Protein AF-A0A8J8ER82-F1 (afdb_monomer_lite)

Foldseek 3Di:
DQQFQEQEAEDPVRCQQLQFDADPQSRHFDADPVRAGDGDDHVDDPLLSVLVSVVSVQRRPVSDPDQVSCVVVVKHKDACPDDPCVVVQCVVCCCVPCVVPVDDFDPVQKGWIKIDSDPFKIWIKMWGDDPRYIYIYTDDIGRDDPPDPPDDD

Radius of gyration: 15.5 Å; chains: 1; bounding box: 42×40×37 Å

Sequence (153 aa):
MESFRIDLRIHRKVAKTFGIEIDKDTKKPLRDSNGQIRTTKPKVHPNAQKKFVEFLDAIELNGKIDPDELYRLGFEVIPLEEDPYFEWASRIVRDFYFKIRHVNINEDDFVLARAKLNQKYRVTYSVVRDRSVMIIYVLIVDGGKREGYYNKK

pLDDT: mean 71.75, std 15.49, range [33.84, 95.75]

Structure (mmCIF, N/CA/C/O backbone):
data_AF-A0A8J8ER82-F1
#
_entry.id   AF-A0A8J8ER82-F1
#
loop_
_atom_site.group_PDB
_atom_site.id
_atom_site.type_symbol
_atom_site.label_atom_id
_atom_site.label_alt_id
_atom_site.label_comp_id
_atom_site.label_asym_id
_atom_site.label_entity_id
_atom_site.label_seq_id
_atom_site.pdbx_PDB_ins_code
_atom_site.Cartn_x
_atom_site.Cartn_y
_atom_site.Cartn_z
_atom_site.occupancy
_atom_site.B_iso_or_equiv
_atom_site.auth_seq_id
_atom_site.auth_comp_id
_atom_site.auth_asym_id
_atom_site.auth_atom_id
_atom_site.pdbx_PDB_model_num
ATOM 1 N N . MET A 1 1 ? -5.783 -11.605 -23.025 1.00 48.75 1 MET A N 1
ATOM 2 C CA . MET A 1 1 ? -5.144 -10.938 -21.869 1.00 48.75 1 MET A CA 1
ATOM 3 C C . MET A 1 1 ? -4.710 -12.018 -20.897 1.00 48.75 1 MET A C 1
ATOM 5 O O . MET A 1 1 ? -5.566 -12.792 -20.493 1.00 48.75 1 MET A O 1
ATOM 9 N N . GLU A 1 2 ? -3.424 -12.115 -20.556 1.00 52.25 2 GLU A N 1
ATOM 10 C CA . GLU A 1 2 ? -2.991 -12.989 -19.455 1.00 52.25 2 GLU A CA 1
ATOM 11 C C . GLU A 1 2 ? -3.581 -12.470 -18.136 1.00 52.25 2 GLU A C 1
ATOM 13 O O . GLU A 1 2 ? -3.445 -11.285 -17.816 1.00 52.25 2 GLU A O 1
ATOM 18 N N . SER A 1 3 ? -4.281 -13.337 -17.404 1.00 56.31 3 SER A N 1
ATOM 19 C CA . SER A 1 3 ? -4.810 -13.034 -16.077 1.00 56.31 3 SER A CA 1
ATOM 20 C C . SER A 1 3 ? -3.685 -13.170 -15.054 1.00 56.31 3 SER A C 1
ATOM 22 O O . SER A 1 3 ? -3.217 -14.280 -14.791 1.00 56.31 3 SER A O 1
ATOM 24 N N . PHE A 1 4 ? -3.247 -12.057 -14.473 1.00 60.09 4 PHE A N 1
ATOM 25 C CA . PHE A 1 4 ? -2.298 -12.080 -13.365 1.00 60.09 4 PHE A CA 1
ATOM 26 C C . PHE A 1 4 ? -3.052 -12.212 -12.048 1.00 60.09 4 PHE A C 1
ATOM 28 O O . PHE A 1 4 ? -4.100 -11.599 -11.846 1.00 60.09 4 PHE A O 1
ATOM 35 N N . ARG A 1 5 ? -2.497 -12.993 -11.121 1.00 69.75 5 ARG A N 1
ATOM 36 C CA . ARG A 1 5 ? -2.950 -12.972 -9.729 1.00 69.75 5 ARG A CA 1
ATOM 37 C C . ARG A 1 5 ? -2.243 -11.823 -9.012 1.00 69.75 5 ARG A C 1
ATOM 39 O O . ARG A 1 5 ? -1.014 -11.779 -9.028 1.00 69.75 5 ARG A O 1
ATOM 46 N N . ILE A 1 6 ? -2.991 -10.932 -8.363 1.00 69.06 6 ILE A N 1
ATOM 47 C CA . ILE A 1 6 ? -2.409 -9.897 -7.500 1.00 69.06 6 ILE A CA 1
ATOM 48 C C . ILE A 1 6 ? -2.171 -10.450 -6.090 1.00 69.06 6 ILE A C 1
ATOM 50 O O . ILE A 1 6 ? -3.036 -11.109 -5.510 1.00 69.06 6 ILE A O 1
ATOM 54 N N . ASP A 1 7 ? -0.989 -10.181 -5.535 1.00 78.94 7 ASP A N 1
ATOM 55 C CA . ASP A 1 7 ? -0.666 -10.422 -4.127 1.00 78.94 7 ASP A CA 1
ATOM 56 C C . ASP A 1 7 ? -0.341 -9.095 -3.419 1.00 78.94 7 ASP A C 1
ATOM 58 O O . ASP A 1 7 ? 0.788 -8.602 -3.470 1.00 78.94 7 ASP A O 1
ATOM 62 N N . LEU A 1 8 ? -1.346 -8.500 -2.768 1.00 83.69 8 LEU A N 1
ATOM 63 C CA . LEU A 1 8 ? -1.221 -7.225 -2.058 1.00 83.69 8 LEU A CA 1
ATOM 64 C C . LEU A 1 8 ? -0.667 -7.424 -0.641 1.00 83.69 8 LEU A C 1
ATOM 66 O O . LEU A 1 8 ? -1.218 -8.176 0.167 1.00 83.69 8 LEU A O 1
ATOM 70 N N . ARG A 1 9 ? 0.410 -6.704 -0.316 1.00 85.81 9 ARG A N 1
ATOM 71 C CA . ARG A 1 9 ? 1.100 -6.779 0.977 1.00 85.81 9 ARG A CA 1
ATOM 72 C C . ARG A 1 9 ? 1.332 -5.390 1.553 1.00 85.81 9 ARG A C 1
ATOM 74 O O . ARG A 1 9 ? 1.770 -4.472 0.863 1.00 85.81 9 ARG A O 1
ATOM 81 N N . ILE A 1 10 ? 1.083 -5.232 2.851 1.00 85.94 10 ILE A N 1
ATOM 82 C CA . ILE A 1 10 ? 1.139 -3.928 3.520 1.00 85.94 10 ILE A CA 1
ATOM 83 C C . ILE A 1 10 ? 2.170 -3.966 4.642 1.00 85.94 10 ILE A C 1
ATOM 85 O O . ILE A 1 10 ? 2.115 -4.794 5.556 1.00 85.94 10 ILE A O 1
ATOM 89 N N . HIS A 1 11 ? 3.112 -3.024 4.621 1.00 86.06 11 HIS A N 1
ATOM 90 C CA . HIS A 1 11 ? 4.089 -2.910 5.690 1.00 86.06 11 HIS A CA 1
ATOM 91 C C . HIS A 1 11 ? 3.406 -2.598 7.036 1.00 86.06 11 HIS A C 1
ATOM 93 O O . HIS A 1 11 ? 2.561 -1.706 7.146 1.00 86.06 11 HIS A O 1
ATOM 99 N N . ARG A 1 12 ? 3.816 -3.287 8.111 1.00 85.00 12 ARG A N 1
ATOM 100 C CA . ARG A 1 12 ? 3.145 -3.231 9.429 1.00 85.00 12 ARG A CA 1
ATOM 101 C C . ARG A 1 12 ? 2.998 -1.810 9.984 1.00 85.00 12 ARG A C 1
ATOM 103 O O . ARG A 1 12 ? 1.997 -1.505 10.630 1.00 85.00 12 ARG A O 1
ATOM 110 N N . LYS A 1 13 ? 3.989 -0.937 9.763 1.00 84.75 13 LYS A N 1
ATOM 111 C CA . LYS A 1 13 ? 3.912 0.467 10.210 1.00 84.75 13 LYS A CA 1
ATOM 112 C C . LYS A 1 13 ? 2.821 1.238 9.460 1.00 84.75 13 LYS A C 1
ATOM 114 O O . LYS A 1 13 ? 2.110 2.006 10.097 1.00 84.75 13 LYS A O 1
ATOM 119 N N . VAL A 1 14 ? 2.664 1.002 8.156 1.00 85.62 14 VAL A N 1
ATOM 120 C CA . VAL A 1 14 ? 1.615 1.626 7.335 1.00 85.62 14 VAL A CA 1
ATOM 121 C C . VAL A 1 14 ? 0.243 1.136 7.786 1.00 85.62 14 VAL A C 1
ATOM 123 O O . VAL A 1 14 ? -0.603 1.957 8.135 1.00 85.62 14 VAL A O 1
ATOM 126 N N . ALA A 1 15 ? 0.073 -0.184 7.906 1.00 90.44 15 ALA A N 1
ATOM 127 C CA . ALA A 1 15 ? -1.160 -0.796 8.397 1.00 90.44 15 ALA A CA 1
ATOM 128 C C . ALA A 1 15 ? -1.582 -0.212 9.758 1.00 90.44 15 ALA A C 1
ATOM 130 O O . ALA A 1 15 ? -2.704 0.256 9.917 1.00 90.44 15 ALA A O 1
ATOM 131 N N . LYS A 1 16 ? -0.650 -0.102 10.717 1.00 89.81 16 LYS A N 1
ATOM 132 C CA . LYS A 1 16 ? -0.918 0.510 12.031 1.00 89.81 16 LYS A CA 1
ATOM 133 C C . LYS A 1 16 ? -1.295 1.995 11.945 1.00 89.81 16 LYS A C 1
ATOM 135 O O . LYS A 1 16 ? -2.103 2.459 12.743 1.00 89.81 16 LYS A O 1
ATOM 140 N N . THR A 1 17 ? -0.692 2.758 11.036 1.00 88.31 17 THR A N 1
ATOM 141 C CA . THR A 1 17 ? -0.990 4.191 10.862 1.00 88.31 17 THR A CA 1
ATOM 142 C C . THR A 1 17 ? -2.407 4.407 10.337 1.00 88.31 17 THR A C 1
ATOM 144 O O . THR A 1 17 ? -3.126 5.263 10.854 1.00 88.31 17 THR A O 1
ATOM 147 N N . PHE A 1 18 ? -2.824 3.595 9.368 1.00 90.19 18 PHE A N 1
ATOM 148 C CA . PHE A 1 18 ? -4.144 3.676 8.741 1.00 90.19 18 PHE A CA 1
ATOM 149 C C . PHE A 1 18 ? -5.196 2.796 9.414 1.00 90.19 18 PHE A C 1
ATOM 151 O O . PHE A 1 18 ? -6.329 2.761 8.957 1.00 90.19 18 PHE A O 1
ATOM 158 N N . GLY A 1 19 ? -4.848 2.101 10.498 1.00 93.31 19 GLY A N 1
ATOM 159 C CA . GLY A 1 19 ? -5.768 1.200 11.183 1.00 93.31 19 GLY A CA 1
ATOM 160 C C . GLY A 1 19 ? -6.253 0.060 10.285 1.00 93.31 19 GLY A C 1
ATOM 161 O O . GLY A 1 19 ? -7.425 -0.270 10.342 1.00 93.31 19 GLY A O 1
ATOM 162 N N . ILE A 1 20 ? -5.394 -0.514 9.441 1.00 95.31 20 ILE A N 1
ATOM 163 C CA . ILE A 1 20 ? -5.716 -1.692 8.621 1.00 95.31 20 ILE A CA 1
ATOM 164 C C . ILE A 1 20 ? -5.270 -2.950 9.360 1.00 95.31 20 ILE A C 1
ATOM 166 O O . ILE A 1 20 ? -4.122 -3.036 9.809 1.00 95.31 20 ILE A O 1
ATOM 170 N N . GLU A 1 21 ? -6.166 -3.925 9.493 1.00 95.62 21 GLU A N 1
ATOM 171 C CA . GLU A 1 21 ? -5.803 -5.236 10.022 1.00 95.62 21 GLU A CA 1
ATOM 172 C C . GLU A 1 21 ? -5.101 -6.061 8.941 1.00 95.62 21 GLU A C 1
ATOM 174 O O . GLU A 1 21 ? -5.581 -6.161 7.813 1.00 95.62 21 GLU A O 1
ATOM 179 N N . ILE A 1 22 ? -3.956 -6.653 9.283 1.00 94.06 22 ILE A N 1
ATOM 180 C CA . ILE A 1 22 ? -3.180 -7.486 8.362 1.00 94.06 22 ILE A CA 1
ATOM 181 C C . ILE A 1 22 ? -2.814 -8.815 9.011 1.00 94.06 22 ILE A C 1
ATOM 183 O O . ILE A 1 22 ? -2.549 -8.878 10.216 1.00 94.06 22 ILE A O 1
ATOM 187 N N . ASP A 1 23 ? -2.734 -9.854 8.191 1.00 93.00 23 ASP A N 1
ATOM 188 C CA . ASP A 1 23 ? -2.160 -11.130 8.582 1.00 93.00 23 ASP A CA 1
ATOM 189 C C . ASP A 1 23 ? -0.674 -10.954 8.944 1.00 93.00 23 ASP A C 1
ATOM 191 O O . ASP A 1 23 ? 0.090 -10.267 8.252 1.00 93.00 23 ASP A O 1
ATOM 195 N N . LYS A 1 24 ? -0.253 -11.530 10.074 1.00 85.38 24 LYS A N 1
ATOM 196 C CA . LYS A 1 24 ? 1.084 -11.266 10.625 1.00 85.38 24 LYS A CA 1
ATOM 197 C C . LYS A 1 24 ? 2.195 -11.876 9.785 1.00 85.38 24 LYS A C 1
ATOM 199 O O . LYS A 1 24 ? 3.283 -11.297 9.784 1.00 85.38 24 LYS A O 1
ATOM 204 N N . ASP A 1 25 ? 1.929 -12.951 9.060 1.00 83.44 25 ASP A N 1
ATOM 205 C CA . ASP A 1 25 ? 2.958 -13.706 8.353 1.00 83.44 25 ASP A CA 1
ATOM 206 C C . ASP A 1 25 ? 3.009 -13.281 6.888 1.00 83.44 25 ASP A C 1
ATOM 208 O O . ASP A 1 25 ? 4.052 -12.880 6.372 1.00 83.44 25 ASP A O 1
ATOM 212 N N . THR A 1 26 ? 1.847 -13.241 6.245 1.00 83.12 26 THR A N 1
ATOM 213 C CA . THR A 1 26 ? 1.703 -12.912 4.825 1.00 83.12 26 THR A CA 1
ATOM 214 C C . THR A 1 26 ? 1.639 -11.411 4.549 1.00 83.12 26 THR A C 1
ATOM 216 O O . THR A 1 26 ? 1.868 -10.994 3.414 1.00 83.12 26 THR A O 1
ATOM 219 N N . LYS A 1 27 ? 1.361 -10.587 5.573 1.00 86.31 27 LYS A N 1
ATOM 220 C CA . LYS A 1 27 ? 1.173 -9.124 5.475 1.00 86.31 27 LYS A CA 1
ATOM 221 C C . LYS A 1 27 ? -0.007 -8.690 4.601 1.00 86.31 27 LYS A C 1
ATOM 223 O O . LYS A 1 27 ? -0.077 -7.518 4.226 1.00 86.31 27 LYS A O 1
ATOM 228 N N . LYS A 1 28 ? -0.923 -9.603 4.283 1.00 89.19 28 LYS A N 1
ATOM 229 C CA . LYS A 1 28 ? -2.124 -9.298 3.501 1.00 89.19 28 LYS A CA 1
ATOM 230 C C . LYS A 1 28 ? -3.171 -8.595 4.361 1.00 89.19 28 LYS A C 1
ATOM 232 O O . LYS A 1 28 ? -3.266 -8.925 5.546 1.00 89.19 28 LYS A O 1
ATOM 237 N N . PRO A 1 29 ? -3.961 -7.661 3.805 1.00 92.56 29 PRO A N 1
ATOM 238 C CA . PRO A 1 29 ? -5.123 -7.126 4.504 1.00 92.56 29 PRO A CA 1
ATOM 239 C C . PRO A 1 29 ? -6.108 -8.251 4.840 1.00 92.56 29 PRO A C 1
ATOM 241 O O . PRO A 1 29 ? -6.386 -9.118 4.013 1.00 92.56 29 PRO A O 1
ATOM 244 N N . LEU A 1 30 ? -6.624 -8.244 6.067 1.00 94.38 30 LEU A N 1
ATOM 245 C CA . LEU A 1 30 ? -7.702 -9.145 6.466 1.00 94.38 30 LEU A CA 1
ATOM 246 C C . LEU A 1 30 ? -9.035 -8.576 5.983 1.00 94.38 30 LEU A C 1
ATOM 248 O O . LEU A 1 30 ? -9.247 -7.365 6.045 1.00 94.38 30 LEU A O 1
ATOM 252 N N . ARG A 1 31 ? -9.942 -9.450 5.542 1.00 93.75 31 ARG A N 1
ATOM 253 C CA . ARG A 1 31 ? -11.297 -9.079 5.119 1.00 93.75 31 ARG A CA 1
ATOM 254 C C . ARG A 1 31 ? -12.346 -9.626 6.090 1.00 93.75 31 ARG A C 1
ATOM 256 O O . ARG A 1 31 ? -12.086 -10.596 6.805 1.00 93.75 31 ARG A O 1
ATOM 263 N N . ASP A 1 32 ? -13.484 -8.949 6.182 1.00 94.12 32 ASP A N 1
ATOM 264 C CA . ASP A 1 32 ? -14.647 -9.407 6.941 1.00 94.12 32 ASP A CA 1
ATOM 265 C C . ASP A 1 32 ? -15.511 -10.377 6.111 1.00 94.12 32 ASP A C 1
ATOM 267 O O . ASP A 1 32 ? -15.163 -10.742 4.986 1.00 94.12 32 ASP A O 1
ATOM 271 N N . SER A 1 33 ? -16.643 -10.815 6.666 1.00 94.06 33 SER A N 1
ATOM 272 C CA . SER A 1 33 ? -17.568 -11.739 5.995 1.00 94.06 33 SER A CA 1
ATOM 273 C C . SER A 1 33 ? -18.207 -11.171 4.726 1.00 94.06 33 SER A C 1
ATOM 275 O O . SER A 1 33 ? -18.703 -11.938 3.908 1.00 94.06 33 SER A O 1
ATOM 277 N N . ASN A 1 34 ? -18.193 -9.848 4.552 1.00 92.62 34 ASN A N 1
ATOM 278 C CA . ASN A 1 34 ? -18.722 -9.161 3.376 1.00 92.62 34 ASN A CA 1
ATOM 279 C C . ASN A 1 34 ? -17.624 -8.885 2.340 1.00 92.62 34 ASN A C 1
ATOM 281 O O . ASN A 1 34 ? -17.861 -8.191 1.353 1.00 92.62 34 ASN A O 1
ATOM 285 N N . GLY A 1 35 ? -16.410 -9.389 2.578 1.00 88.69 35 GLY A N 1
ATOM 286 C CA . GLY A 1 35 ? -15.261 -9.150 1.723 1.00 88.69 35 GLY A CA 1
ATOM 287 C C . GLY A 1 35 ? -14.688 -7.740 1.846 1.00 88.69 35 GLY A C 1
ATOM 288 O O . GLY A 1 35 ? -13.862 -7.380 1.015 1.00 88.69 35 GLY A O 1
ATOM 289 N N . GLN A 1 36 ? -15.059 -6.937 2.849 1.00 92.06 36 GLN A N 1
ATOM 290 C CA . GLN A 1 36 ? -14.486 -5.600 3.052 1.00 92.06 36 GLN A CA 1
ATOM 291 C C . GLN A 1 36 ? -13.203 -5.672 3.879 1.00 92.06 36 GLN A C 1
ATOM 293 O O . GLN A 1 36 ? -13.071 -6.522 4.758 1.00 92.06 36 GLN A O 1
ATOM 298 N N . ILE A 1 37 ? -12.248 -4.772 3.624 1.00 93.94 37 ILE A N 1
ATOM 299 C CA . ILE A 1 37 ? -11.012 -4.695 4.416 1.00 93.94 37 ILE A CA 1
ATOM 300 C C . ILE A 1 37 ? -11.357 -4.361 5.871 1.00 93.94 37 ILE A C 1
ATOM 302 O O . ILE A 1 37 ? -11.988 -3.346 6.167 1.00 93.94 37 ILE A O 1
ATOM 306 N N . ARG A 1 38 ? -10.885 -5.196 6.798 1.00 95.75 38 ARG A N 1
ATOM 307 C CA . ARG A 1 38 ? -11.057 -4.986 8.234 1.00 95.75 38 ARG A CA 1
ATOM 308 C C . ARG A 1 38 ? -10.229 -3.803 8.706 1.00 95.75 38 ARG A C 1
ATOM 310 O O . ARG A 1 38 ? -9.020 -3.716 8.458 1.00 95.75 38 ARG A O 1
ATOM 317 N N . THR A 1 39 ? -10.883 -2.911 9.442 1.00 95.38 39 THR A N 1
ATOM 318 C CA . THR A 1 39 ? -10.267 -1.693 9.958 1.00 95.38 39 THR A CA 1
ATOM 319 C C . THR A 1 39 ? -10.413 -1.565 11.470 1.00 95.38 39 THR A C 1
ATOM 321 O O . THR A 1 39 ? -11.308 -2.116 12.102 1.00 95.38 39 THR A O 1
ATOM 324 N N . THR A 1 40 ? -9.496 -0.807 12.056 1.00 94.44 40 THR A N 1
ATOM 325 C CA . THR A 1 40 ? -9.459 -0.403 13.462 1.00 94.44 40 THR A CA 1
ATOM 326 C C . THR A 1 40 ? -9.312 1.116 13.535 1.00 94.44 40 THR A C 1
ATOM 328 O O . THR A 1 40 ? -9.189 1.792 12.511 1.00 94.44 40 THR A O 1
ATOM 331 N N . LYS A 1 41 ? -9.299 1.684 14.747 1.00 92.75 41 LYS A N 1
ATOM 332 C CA . LYS A 1 41 ? -9.122 3.130 14.936 1.00 92.75 41 LYS A CA 1
ATOM 333 C C . LYS A 1 41 ? -7.786 3.607 14.325 1.00 92.75 41 LYS A C 1
ATOM 335 O O . LYS A 1 41 ? -6.727 3.181 14.799 1.00 92.75 41 LYS A O 1
ATOM 340 N N . PRO A 1 42 ? -7.800 4.503 13.318 1.00 91.25 42 PRO A N 1
ATOM 341 C CA . PRO A 1 42 ? -6.584 4.968 12.663 1.00 91.25 42 PRO A CA 1
ATOM 342 C C . PRO A 1 42 ? -5.835 6.000 13.517 1.00 91.25 42 PRO A C 1
ATOM 344 O O . PRO A 1 42 ? -6.404 6.661 14.386 1.00 91.25 42 PRO A O 1
ATOM 347 N N . LYS A 1 43 ? -4.544 6.188 13.221 1.00 89.06 43 LYS A N 1
ATOM 348 C CA . LYS A 1 43 ? -3.753 7.332 13.716 1.00 89.06 43 LYS A CA 1
ATOM 349 C C . LYS A 1 43 ? -3.882 8.573 12.832 1.00 89.06 43 LYS A C 1
ATOM 351 O O . LYS A 1 43 ? -3.373 9.636 13.176 1.00 89.06 43 LYS A O 1
ATOM 356 N N . VAL A 1 44 ? -4.496 8.414 11.666 1.00 83.56 44 VAL A N 1
ATOM 357 C CA . VAL A 1 44 ? -4.785 9.477 10.703 1.00 83.56 44 VAL A CA 1
ATOM 358 C C . VAL A 1 44 ? -6.255 9.873 10.778 1.00 83.56 44 VAL A C 1
ATOM 360 O O . VAL A 1 44 ? -7.057 9.224 11.444 1.00 83.56 44 VAL A O 1
ATOM 363 N N . HIS A 1 45 ? -6.618 10.941 10.073 1.00 86.62 45 HIS A N 1
ATOM 364 C CA . HIS A 1 45 ? -8.013 11.343 9.939 1.00 86.62 45 HIS A CA 1
ATOM 365 C C . HIS A 1 45 ? -8.852 10.226 9.270 1.00 86.62 45 HIS A C 1
ATOM 367 O O . HIS A 1 45 ? -8.360 9.630 8.306 1.00 86.62 45 HIS A O 1
ATOM 373 N N . PRO A 1 46 ? -10.112 9.975 9.683 1.00 87.25 46 PRO A N 1
ATOM 374 C CA . PRO A 1 46 ? -10.961 8.928 9.097 1.00 87.25 46 PRO A CA 1
ATOM 375 C C . PRO A 1 46 ? -11.086 8.999 7.568 1.00 87.25 46 PRO A C 1
ATOM 377 O O . PRO A 1 46 ? -10.972 7.987 6.888 1.00 87.25 46 PRO A O 1
ATOM 380 N N . ASN A 1 47 ? -11.199 10.202 6.995 1.00 86.44 47 ASN A N 1
ATOM 381 C CA . ASN A 1 47 ? -11.226 10.366 5.532 1.00 86.44 47 ASN A CA 1
ATOM 382 C C . ASN A 1 47 ? -9.942 9.876 4.839 1.00 86.44 47 ASN A C 1
ATOM 384 O O . ASN A 1 47 ? -10.004 9.394 3.712 1.00 86.44 47 ASN A O 1
ATOM 388 N N . ALA A 1 48 ? -8.780 9.985 5.493 1.00 84.12 48 ALA A N 1
ATOM 389 C CA . ALA A 1 48 ? -7.528 9.455 4.956 1.00 84.12 48 ALA A CA 1
ATOM 390 C C . ALA A 1 48 ? -7.488 7.922 5.040 1.00 84.12 48 ALA A C 1
ATOM 392 O O . ALA A 1 48 ? -7.007 7.284 4.111 1.00 84.12 48 ALA A O 1
ATOM 393 N N . GLN A 1 49 ? -8.037 7.334 6.110 1.00 90.38 49 GLN A N 1
ATOM 394 C CA . GLN A 1 49 ? -8.238 5.886 6.211 1.00 90.38 49 GLN A CA 1
ATOM 395 C C . GLN A 1 49 ? -9.167 5.374 5.110 1.00 90.38 49 GLN A C 1
ATOM 397 O O . GLN A 1 49 ? -8.793 4.450 4.397 1.00 90.38 49 GLN A O 1
ATOM 402 N N . LYS A 1 50 ? -10.324 6.014 4.916 1.00 90.12 50 LYS A N 1
ATOM 403 C CA . LYS A 1 50 ? -11.274 5.657 3.857 1.00 90.12 50 LYS A CA 1
ATOM 404 C C . LYS A 1 50 ? -10.619 5.690 2.472 1.00 90.12 50 LYS A C 1
ATOM 406 O O . LYS A 1 50 ? -10.667 4.700 1.756 1.00 90.12 50 LYS A O 1
ATOM 411 N N . LYS A 1 51 ? -9.931 6.787 2.134 1.00 86.62 51 LYS A N 1
ATOM 412 C CA . LYS A 1 51 ? -9.203 6.925 0.859 1.00 86.62 51 LYS A CA 1
ATOM 413 C C . LYS A 1 51 ? -8.102 5.881 0.677 1.00 86.62 51 LYS A C 1
ATOM 415 O O . LYS A 1 51 ? -7.841 5.455 -0.440 1.00 86.62 51 LYS A O 1
ATOM 420 N N . PHE A 1 52 ? -7.453 5.470 1.764 1.00 88.44 52 PHE A N 1
ATOM 421 C CA . PHE A 1 52 ? -6.459 4.406 1.709 1.00 88.44 52 PHE A CA 1
ATOM 422 C C . PHE A 1 52 ? -7.090 3.034 1.463 1.00 88.44 52 PHE A C 1
ATOM 424 O O . PHE A 1 52 ? -6.545 2.267 0.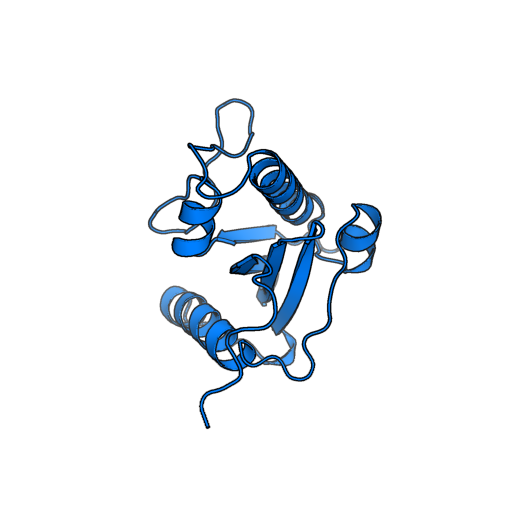685 1.00 88.44 52 PHE A O 1
ATOM 431 N N . VAL A 1 53 ? -8.241 2.732 2.068 1.00 91.12 53 VAL A N 1
ATOM 432 C CA . VAL A 1 53 ? -8.991 1.500 1.769 1.00 91.12 53 VAL A CA 1
ATOM 433 C C . VAL A 1 53 ? -9.423 1.479 0.300 1.00 91.12 53 VAL A C 1
ATOM 435 O O . VAL A 1 53 ? -9.140 0.504 -0.386 1.00 91.12 53 VAL A O 1
ATOM 438 N N . GLU A 1 54 ? -9.979 2.586 -0.207 1.00 87.88 54 GLU A N 1
ATOM 439 C CA . GLU A 1 54 ? -10.335 2.744 -1.629 1.00 87.88 54 GLU A CA 1
ATOM 440 C C . GLU A 1 54 ? -9.131 2.487 -2.554 1.00 87.88 54 GLU A C 1
ATOM 442 O O . GLU A 1 54 ? -9.263 1.818 -3.575 1.00 87.88 54 GLU A O 1
ATOM 447 N N . PHE A 1 55 ? -7.944 2.971 -2.178 1.00 86.44 55 PHE A N 1
ATOM 448 C CA . PHE A 1 55 ? -6.700 2.717 -2.908 1.00 86.44 55 PHE A CA 1
ATOM 449 C C . PHE A 1 55 ? -6.306 1.231 -2.921 1.00 86.44 55 PHE A C 1
ATOM 451 O O . PHE A 1 55 ? -5.901 0.715 -3.960 1.00 86.44 55 PHE A O 1
ATOM 458 N N . LEU A 1 56 ? -6.413 0.534 -1.785 1.00 87.62 56 LEU A N 1
ATOM 459 C CA . LEU A 1 56 ? -6.072 -0.891 -1.695 1.00 87.62 56 LEU A CA 1
ATOM 460 C C . LEU A 1 56 ? -7.034 -1.757 -2.518 1.00 87.62 56 LEU A C 1
ATOM 462 O O . LEU A 1 56 ? -6.579 -2.657 -3.220 1.00 87.62 56 LEU A O 1
ATOM 466 N N . ASP A 1 57 ? -8.336 -1.467 -2.461 1.00 85.38 57 ASP A N 1
ATOM 467 C CA . ASP A 1 57 ? -9.335 -2.184 -3.258 1.00 85.38 57 ASP A CA 1
ATOM 468 C C . ASP A 1 57 ? -9.148 -1.919 -4.760 1.00 85.38 57 ASP A C 1
ATOM 470 O O . ASP A 1 57 ? -9.214 -2.856 -5.552 1.00 85.38 57 ASP A O 1
ATOM 474 N N . ALA A 1 58 ? -8.834 -0.679 -5.159 1.00 79.38 58 ALA A N 1
ATOM 475 C CA . ALA A 1 58 ? -8.519 -0.341 -6.549 1.00 79.38 58 ALA A CA 1
ATOM 476 C C . ALA A 1 58 ? -7.334 -1.151 -7.092 1.00 79.38 58 ALA A C 1
ATOM 478 O O . ALA A 1 58 ? -7.396 -1.695 -8.193 1.00 79.38 58 ALA A O 1
ATOM 479 N N . ILE A 1 59 ? -6.273 -1.270 -6.290 1.00 78.62 59 ILE A N 1
ATOM 480 C CA . ILE A 1 59 ? -5.113 -2.087 -6.635 1.00 78.62 59 ILE A CA 1
ATOM 481 C C . ILE A 1 59 ? -5.510 -3.551 -6.843 1.00 78.62 59 ILE A C 1
ATOM 483 O O . ILE A 1 59 ? -5.062 -4.173 -7.801 1.00 78.62 59 ILE A O 1
ATOM 487 N N . GLU A 1 60 ? -6.307 -4.120 -5.940 1.00 75.62 60 GLU A N 1
ATOM 488 C CA . GLU A 1 60 ? -6.651 -5.542 -5.983 1.00 75.62 60 GLU A CA 1
ATOM 489 C C . GLU A 1 60 ? -7.617 -5.880 -7.131 1.00 75.62 60 GLU A C 1
ATOM 491 O O . GLU A 1 60 ? -7.465 -6.927 -7.760 1.00 75.62 60 GLU A O 1
ATOM 496 N N . LEU A 1 61 ? -8.567 -4.988 -7.444 1.00 70.62 61 LEU A N 1
ATOM 497 C CA . LEU A 1 61 ? -9.590 -5.194 -8.476 1.00 70.62 61 LEU A CA 1
ATOM 498 C C . LEU A 1 61 ? -9.041 -5.161 -9.904 1.00 70.62 61 LEU A C 1
ATOM 500 O O . LEU A 1 61 ? -9.488 -5.939 -10.746 1.00 70.62 61 LEU A O 1
ATOM 504 N N . ASN A 1 62 ? -8.083 -4.281 -10.191 1.00 65.50 62 ASN A N 1
ATOM 505 C CA . ASN A 1 62 ? -7.685 -4.034 -11.574 1.00 65.50 62 ASN A CA 1
ATOM 506 C C . ASN A 1 62 ? -6.770 -5.112 -12.161 1.00 65.50 62 ASN A C 1
ATOM 508 O O . ASN A 1 62 ? -6.575 -5.173 -13.374 1.00 65.50 62 ASN A O 1
ATOM 512 N N . GLY A 1 63 ? -6.199 -6.001 -11.343 1.00 55.62 63 GLY A N 1
ATOM 513 C CA . GLY A 1 63 ? -5.404 -7.130 -11.840 1.00 55.62 63 GLY A CA 1
ATOM 514 C C . GLY A 1 63 ? -4.079 -6.738 -12.515 1.00 55.62 63 GLY A C 1
ATOM 515 O O . GLY A 1 63 ? -3.244 -7.616 -12.704 1.00 55.62 63 GLY A O 1
ATOM 516 N N . LYS A 1 64 ? -3.879 -5.447 -12.825 1.00 60.16 64 LYS A N 1
ATOM 517 C CA . LYS A 1 64 ? -2.699 -4.717 -13.301 1.00 60.16 64 LYS A CA 1
ATOM 518 C C . LYS A 1 64 ? -2.738 -3.329 -12.662 1.00 60.16 64 LYS A C 1
ATOM 520 O O . LYS A 1 64 ? -3.794 -2.715 -12.617 1.00 60.16 64 LYS A O 1
ATOM 525 N N . ILE A 1 65 ? -1.606 -2.838 -12.157 1.00 65.12 65 ILE A N 1
ATOM 526 C CA . ILE A 1 65 ? -1.495 -1.411 -11.839 1.00 65.12 65 ILE A CA 1
ATOM 527 C C . ILE A 1 65 ? -1.072 -0.722 -13.128 1.00 65.12 65 ILE A C 1
ATOM 529 O O . ILE A 1 65 ? 0.117 -0.649 -13.430 1.00 65.12 65 ILE A O 1
ATOM 533 N N . ASP A 1 66 ? -2.052 -0.260 -13.892 1.00 61.50 66 ASP A N 1
ATOM 534 C CA . ASP A 1 66 ? -1.813 0.780 -14.881 1.00 61.50 66 ASP A CA 1
ATOM 535 C C . ASP A 1 66 ? -1.888 2.138 -14.156 1.00 61.50 66 ASP A C 1
ATOM 537 O O . ASP A 1 66 ? -2.912 2.432 -13.521 1.00 61.50 66 ASP A O 1
ATOM 541 N N . PRO A 1 67 ? -0.826 2.966 -14.184 1.00 62.53 67 PRO A N 1
ATOM 542 C CA . PRO A 1 67 ? -0.876 4.319 -13.644 1.00 62.53 67 PRO A CA 1
ATOM 543 C C . PRO A 1 67 ? -2.102 5.115 -14.110 1.00 62.53 67 PRO A C 1
ATOM 545 O O . PRO A 1 67 ? -2.685 5.843 -13.304 1.00 62.53 67 PRO A O 1
ATOM 548 N N . ASP A 1 68 ? -2.551 4.923 -15.353 1.00 66.12 68 ASP A N 1
ATOM 549 C CA . ASP A 1 68 ? -3.706 5.626 -15.919 1.00 66.12 68 ASP A CA 1
ATOM 550 C C . ASP A 1 68 ? -5.023 5.255 -15.220 1.00 66.12 68 ASP A C 1
ATOM 552 O O . ASP A 1 68 ? -5.909 6.099 -15.046 1.00 66.12 68 ASP A O 1
ATOM 556 N N . GLU A 1 69 ? -5.170 4.010 -14.764 1.00 68.81 69 GLU A N 1
ATOM 557 C CA . GLU A 1 69 ? -6.347 3.578 -14.005 1.00 68.81 69 GLU A CA 1
ATOM 558 C C . GLU A 1 69 ? -6.373 4.189 -12.604 1.00 68.81 69 GLU A C 1
ATOM 560 O O . GLU A 1 69 ? -7.427 4.626 -12.134 1.00 68.81 69 GLU A O 1
ATOM 565 N N . LEU A 1 70 ? -5.210 4.287 -11.955 1.00 69.81 70 LEU A N 1
ATOM 566 C CA . LEU A 1 70 ? -5.084 4.992 -10.682 1.00 69.81 70 LEU A CA 1
ATOM 567 C C . LEU A 1 70 ? -5.426 6.481 -10.843 1.00 69.81 70 LEU A C 1
ATOM 569 O O . LEU A 1 70 ? -6.182 7.015 -10.026 1.00 69.81 70 LEU A O 1
ATOM 573 N N . TYR A 1 71 ? -4.977 7.121 -11.927 1.00 69.88 71 TYR A N 1
ATOM 574 C CA . TYR A 1 71 ? -5.354 8.498 -12.262 1.00 69.88 71 TYR A CA 1
ATOM 575 C C . TYR A 1 71 ? -6.866 8.675 -12.423 1.00 69.88 71 TYR A C 1
ATOM 577 O O . TYR A 1 71 ? -7.433 9.604 -11.842 1.00 69.88 71 TYR A O 1
ATOM 585 N N . ARG A 1 72 ? -7.548 7.771 -13.141 1.00 75.25 72 ARG A N 1
ATOM 586 C CA . ARG A 1 72 ? -9.017 7.813 -13.306 1.00 75.25 72 ARG A CA 1
ATOM 587 C C . ARG A 1 72 ? -9.772 7.703 -11.982 1.00 75.25 72 ARG A C 1
ATOM 589 O O . ARG A 1 72 ? -10.837 8.296 -11.838 1.00 75.25 72 ARG A O 1
ATOM 596 N N . LEU A 1 73 ? -9.213 6.988 -11.008 1.00 71.12 73 LEU A N 1
ATOM 597 C CA . LEU A 1 73 ? -9.767 6.858 -9.656 1.00 71.12 73 LEU A CA 1
ATOM 598 C C . LEU A 1 73 ? -9.394 8.035 -8.732 1.00 71.12 73 LEU A C 1
ATOM 600 O O . LEU A 1 73 ? -9.767 8.052 -7.556 1.00 71.12 73 LEU A O 1
ATOM 604 N N . GLY A 1 74 ? -8.700 9.044 -9.267 1.00 69.25 74 GLY A N 1
ATOM 605 C CA . GLY A 1 74 ? -8.319 10.264 -8.561 1.00 69.25 74 GLY A CA 1
ATOM 606 C C . GLY A 1 74 ? -6.993 10.168 -7.807 1.00 69.25 74 GLY A C 1
ATOM 607 O O . GLY A 1 74 ? -6.711 11.042 -6.983 1.00 69.25 74 GLY A O 1
ATOM 608 N N . PHE A 1 75 ? -6.183 9.134 -8.061 1.00 71.81 75 PHE A N 1
ATOM 609 C CA . PHE A 1 75 ? -4.842 8.996 -7.498 1.00 71.81 75 PHE A CA 1
ATOM 610 C C . PHE A 1 75 ? -3.791 9.513 -8.476 1.00 71.81 75 PHE A C 1
ATOM 612 O O . PHE A 1 75 ? -3.640 9.015 -9.582 1.00 71.81 75 PHE A O 1
ATOM 619 N N . GLU A 1 76 ? -3.009 10.490 -8.040 1.00 70.06 76 GLU A N 1
ATOM 620 C CA . GLU A 1 76 ? -1.868 10.983 -8.809 1.00 70.06 76 GLU A CA 1
ATOM 621 C C . GLU A 1 76 ? -0.679 10.031 -8.624 1.00 70.06 76 GLU A C 1
ATOM 623 O O . GLU A 1 76 ? -0.202 9.886 -7.491 1.00 70.06 76 GLU A O 1
ATOM 628 N N . VAL A 1 77 ? -0.229 9.376 -9.704 1.00 67.25 77 VAL A N 1
ATOM 629 C CA . VAL A 1 77 ? 0.952 8.496 -9.707 1.00 67.25 77 VAL A CA 1
ATOM 630 C C . VAL A 1 77 ? 2.201 9.311 -10.024 1.00 67.25 77 VAL A C 1
ATOM 632 O O . VAL A 1 77 ? 2.298 9.952 -11.058 1.00 67.25 77 VAL A O 1
ATOM 635 N N . ILE A 1 78 ? 3.173 9.294 -9.124 1.00 64.44 78 ILE A N 1
ATOM 636 C CA . ILE A 1 78 ? 4.399 10.079 -9.232 1.00 64.44 78 ILE A CA 1
ATOM 637 C C . ILE A 1 78 ? 5.544 9.110 -9.568 1.00 64.44 78 ILE A C 1
ATOM 639 O O . ILE A 1 78 ? 5.825 8.232 -8.738 1.00 64.44 78 ILE A O 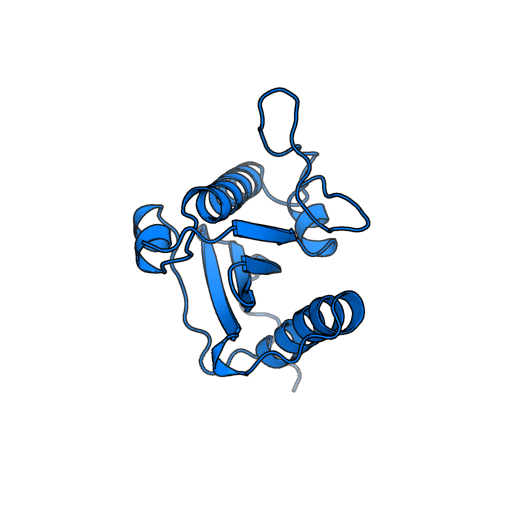1
ATOM 643 N N . PRO A 1 79 ? 6.190 9.246 -10.745 1.00 58.25 79 PRO A N 1
ATOM 644 C CA . PRO A 1 79 ? 7.429 8.544 -11.070 1.00 58.25 79 PRO A CA 1
ATOM 645 C C . PRO A 1 79 ? 8.525 8.928 -10.075 1.00 58.25 79 PRO A C 1
ATOM 647 O O . PRO A 1 79 ? 8.635 10.086 -9.670 1.00 58.25 79 PRO A O 1
ATOM 650 N N . LEU A 1 80 ? 9.320 7.955 -9.639 1.00 59.94 80 LEU A N 1
ATOM 651 C CA . LEU A 1 80 ? 10.356 8.157 -8.627 1.00 59.94 80 LEU A CA 1
ATOM 652 C C . LEU A 1 80 ? 11.729 8.076 -9.289 1.00 59.94 80 LEU A C 1
ATOM 654 O O . LEU A 1 80 ? 12.420 7.076 -9.145 1.00 59.94 80 LEU A O 1
ATOM 658 N N . GLU A 1 81 ? 12.104 9.113 -10.037 1.00 53.94 81 GLU A N 1
ATOM 659 C CA . GLU A 1 81 ? 13.365 9.113 -10.795 1.00 53.94 81 GLU A CA 1
ATOM 660 C C . GLU A 1 81 ? 14.608 9.343 -9.908 1.00 53.94 81 GLU A C 1
ATOM 662 O O . GLU A 1 81 ? 15.690 8.910 -10.278 1.00 53.94 81 GLU A O 1
ATOM 667 N N . GLU A 1 82 ? 14.471 9.897 -8.693 1.00 52.44 82 GLU A N 1
ATOM 668 C CA . GLU A 1 82 ? 15.595 10.099 -7.746 1.00 52.44 82 GLU A CA 1
ATOM 669 C C . GLU A 1 82 ? 15.161 10.026 -6.267 1.00 52.44 82 GLU A C 1
ATOM 671 O O . GLU A 1 82 ? 15.590 10.802 -5.408 1.00 52.44 82 GLU A O 1
ATOM 676 N N . ASP A 1 83 ? 14.225 9.137 -5.934 1.00 58.25 83 ASP A N 1
ATOM 677 C CA . ASP A 1 83 ? 13.640 9.162 -4.596 1.00 58.25 83 ASP A CA 1
ATOM 678 C C . ASP A 1 83 ? 14.580 8.581 -3.516 1.00 58.25 83 ASP A C 1
ATOM 680 O O . ASP A 1 83 ? 15.016 7.434 -3.636 1.00 58.25 83 ASP A O 1
ATOM 684 N N . PRO A 1 84 ? 14.840 9.296 -2.401 1.00 58.53 84 PRO A N 1
ATOM 685 C CA . PRO A 1 84 ? 15.737 8.826 -1.339 1.00 58.53 84 PRO A CA 1
ATOM 686 C C . PRO A 1 84 ? 15.224 7.568 -0.625 1.00 58.53 84 PRO A C 1
ATOM 688 O O . PRO A 1 84 ? 15.970 6.911 0.104 1.00 58.53 84 PRO A O 1
ATOM 691 N N . TYR A 1 85 ? 13.952 7.210 -0.812 1.00 57.78 85 TYR A N 1
ATOM 692 C CA . TYR A 1 85 ? 13.393 5.969 -0.303 1.00 57.78 85 TYR A CA 1
ATOM 693 C C . TYR A 1 85 ? 13.564 4.793 -1.264 1.00 57.78 85 TYR A C 1
ATOM 695 O O . TYR A 1 85 ? 13.211 3.687 -0.860 1.00 57.78 85 TYR A O 1
ATOM 703 N N . PHE A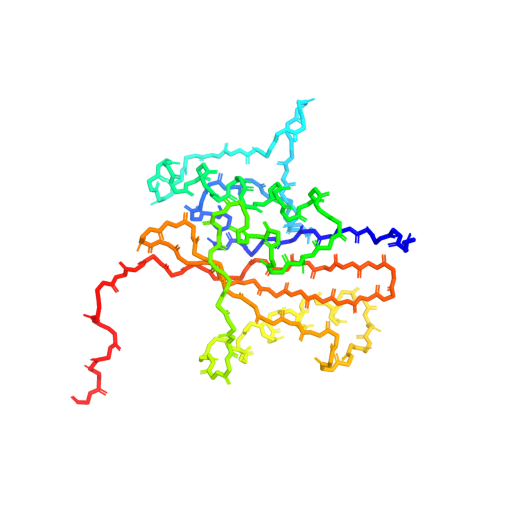 1 86 ? 14.110 4.982 -2.473 1.00 62.81 86 PHE A N 1
ATOM 704 C CA . PHE A 1 86 ? 14.317 3.911 -3.451 1.00 62.81 86 PHE A CA 1
ATOM 705 C C . PHE A 1 86 ? 15.153 2.774 -2.867 1.00 62.81 86 PHE A C 1
ATOM 707 O O . PHE A 1 86 ? 14.652 1.661 -2.734 1.00 62.81 86 PHE A O 1
ATOM 714 N N . GLU A 1 87 ? 16.372 3.048 -2.394 1.00 62.53 87 GLU A N 1
ATOM 715 C CA . GLU A 1 87 ? 17.233 2.007 -1.815 1.00 62.53 87 GLU A CA 1
ATOM 716 C C . GLU A 1 87 ? 16.581 1.304 -0.619 1.00 62.53 87 GLU A C 1
ATOM 718 O O . GLU A 1 87 ? 16.678 0.087 -0.460 1.00 62.53 87 GLU A O 1
ATOM 723 N N . TRP A 1 88 ? 15.892 2.060 0.238 1.00 67.06 88 TRP A N 1
ATOM 724 C CA . TRP A 1 88 ? 15.219 1.507 1.409 1.00 67.06 88 TRP A CA 1
ATOM 725 C C . TRP A 1 88 ? 14.027 0.619 1.023 1.00 67.06 88 TRP A C 1
ATOM 727 O O . TRP A 1 88 ? 13.878 -0.483 1.556 1.00 67.06 88 TRP A O 1
ATOM 737 N N . ALA A 1 89 ? 13.202 1.074 0.079 1.00 63.78 89 ALA A N 1
ATOM 738 C CA . ALA A 1 89 ? 12.048 0.357 -0.446 1.00 63.78 89 ALA A CA 1
ATOM 739 C C . ALA A 1 89 ? 12.487 -0.923 -1.163 1.00 63.78 89 ALA A C 1
ATOM 741 O O . ALA A 1 89 ? 12.006 -2.007 -0.826 1.00 63.78 89 ALA A O 1
ATOM 742 N N . SER A 1 90 ? 13.471 -0.810 -2.055 1.00 64.38 90 SER A N 1
ATOM 743 C CA . SER A 1 90 ? 14.088 -1.928 -2.763 1.00 64.38 90 SER A CA 1
ATOM 744 C C . SER A 1 90 ? 14.685 -2.940 -1.788 1.00 64.38 90 SER A C 1
ATOM 746 O O . SER A 1 90 ? 14.471 -4.137 -1.954 1.00 64.38 90 SER A O 1
ATOM 748 N N . ARG A 1 91 ? 15.342 -2.506 -0.701 1.00 67.50 91 ARG A N 1
ATOM 749 C CA . ARG A 1 91 ? 15.844 -3.425 0.339 1.00 67.50 91 ARG A CA 1
ATOM 750 C C . ARG A 1 91 ? 14.727 -4.164 1.067 1.00 67.50 91 ARG A C 1
ATOM 752 O O . ARG A 1 91 ? 14.874 -5.361 1.284 1.00 67.50 91 ARG A O 1
ATOM 759 N N . ILE A 1 92 ? 13.627 -3.504 1.436 1.00 66.50 92 ILE A N 1
ATOM 760 C CA . ILE A 1 92 ? 12.497 -4.172 2.110 1.00 66.50 92 ILE A CA 1
ATOM 761 C C . ILE A 1 92 ? 11.857 -5.208 1.201 1.00 66.50 92 ILE A C 1
ATOM 763 O O . ILE A 1 92 ? 11.597 -6.328 1.637 1.00 66.50 92 ILE A O 1
ATOM 767 N N . VAL A 1 93 ? 11.601 -4.832 -0.048 1.00 64.81 93 VAL A N 1
ATOM 768 C CA . VAL A 1 93 ? 10.978 -5.710 -1.035 1.00 64.81 93 VAL A CA 1
ATOM 769 C C . VAL A 1 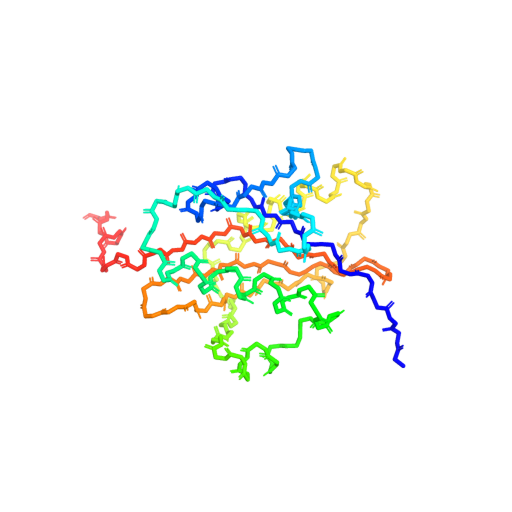93 ? 11.906 -6.875 -1.338 1.00 64.81 93 VAL A C 1
ATOM 771 O O . VAL A 1 93 ? 11.460 -8.016 -1.300 1.00 64.81 93 VAL A O 1
ATOM 774 N N . ARG A 1 94 ? 13.207 -6.617 -1.520 1.00 63.56 94 ARG A N 1
ATOM 775 C CA . ARG A 1 94 ? 14.216 -7.658 -1.719 1.00 63.56 94 ARG A CA 1
ATOM 776 C C . ARG A 1 94 ? 14.265 -8.620 -0.533 1.00 63.56 94 ARG A C 1
ATOM 778 O O . ARG A 1 94 ? 14.183 -9.830 -0.710 1.00 63.56 94 ARG A O 1
ATOM 785 N N . ASP A 1 95 ? 14.328 -8.100 0.686 1.00 65.50 95 ASP A N 1
ATOM 786 C CA . ASP A 1 95 ? 14.373 -8.928 1.889 1.00 65.50 95 ASP A CA 1
ATOM 787 C C . ASP A 1 95 ? 13.098 -9.754 2.077 1.00 65.50 95 ASP A C 1
ATOM 789 O O . ASP A 1 95 ? 13.188 -10.920 2.449 1.00 65.50 95 ASP A O 1
ATOM 793 N N . PHE A 1 96 ? 11.919 -9.195 1.806 1.00 61.69 96 PHE A N 1
ATOM 794 C CA . PHE A 1 96 ? 10.669 -9.950 1.887 1.00 61.69 96 PHE A CA 1
ATOM 795 C C . PHE A 1 96 ? 10.519 -10.957 0.749 1.00 61.69 96 PHE A C 1
ATOM 797 O O . PHE A 1 96 ? 10.018 -12.053 0.974 1.00 61.69 96 PHE A O 1
ATOM 804 N N . TYR A 1 97 ? 10.922 -10.608 -0.468 1.00 60.56 97 TYR A N 1
ATOM 805 C CA . TYR A 1 97 ? 10.680 -11.443 -1.636 1.00 60.56 97 TYR A CA 1
ATOM 806 C C . TYR A 1 97 ? 11.710 -12.557 -1.785 1.00 60.56 97 TYR A C 1
ATOM 808 O O . TYR A 1 97 ? 11.356 -13.735 -1.869 1.00 60.56 97 TYR A O 1
ATOM 816 N N . PHE A 1 98 ? 12.993 -12.200 -1.748 1.00 57.22 98 PHE A N 1
ATOM 817 C CA . PHE A 1 98 ? 14.086 -13.129 -2.018 1.00 57.22 98 PHE A CA 1
ATOM 818 C C . PHE A 1 98 ? 14.276 -14.114 -0.863 1.00 57.22 98 PHE A C 1
ATOM 820 O O . PHE A 1 98 ? 14.482 -15.298 -1.119 1.00 57.22 98 PHE A O 1
ATOM 827 N N . LYS A 1 99 ? 14.136 -13.674 0.400 1.00 55.91 99 LYS A N 1
ATOM 828 C CA . LYS A 1 99 ? 14.260 -14.584 1.558 1.00 55.91 99 LYS A CA 1
ATOM 829 C C . LYS A 1 99 ? 13.096 -15.568 1.668 1.00 55.91 99 LYS A C 1
ATOM 831 O O . LYS A 1 99 ? 13.286 -16.648 2.207 1.00 55.91 99 LYS A O 1
ATOM 836 N N . ILE A 1 100 ? 11.903 -15.204 1.190 1.00 51.59 100 ILE A N 1
ATOM 837 C CA . ILE A 1 100 ? 10.717 -16.070 1.294 1.00 51.59 100 ILE A CA 1
ATOM 838 C C . ILE A 1 100 ? 10.617 -17.032 0.106 1.00 51.59 100 ILE A C 1
ATOM 840 O O . ILE A 1 100 ? 10.109 -18.137 0.278 1.00 51.59 100 ILE A O 1
ATOM 844 N N . ARG A 1 101 ? 11.055 -16.633 -1.097 1.00 53.50 101 ARG A N 1
ATOM 845 C CA . ARG A 1 101 ? 10.797 -17.418 -2.317 1.00 53.50 101 ARG A CA 1
ATOM 846 C C . ARG A 1 101 ? 12.022 -17.892 -3.097 1.00 53.50 101 ARG A C 1
ATOM 848 O O . ARG A 1 101 ? 11.827 -18.645 -4.042 1.00 53.50 101 ARG A O 1
ATOM 855 N N . HIS A 1 102 ? 13.248 -17.508 -2.726 1.00 50.88 102 HIS A N 1
ATOM 856 C CA . HIS A 1 102 ? 14.468 -17.876 -3.468 1.00 50.88 102 HIS A CA 1
ATOM 857 C C . HIS A 1 102 ? 14.381 -17.570 -4.982 1.00 50.88 102 HIS A C 1
ATOM 859 O O . HIS A 1 102 ? 14.847 -18.347 -5.810 1.00 50.88 102 HIS A O 1
ATOM 865 N N . VAL A 1 103 ? 13.755 -16.450 -5.356 1.00 47.34 103 VAL A N 1
ATOM 866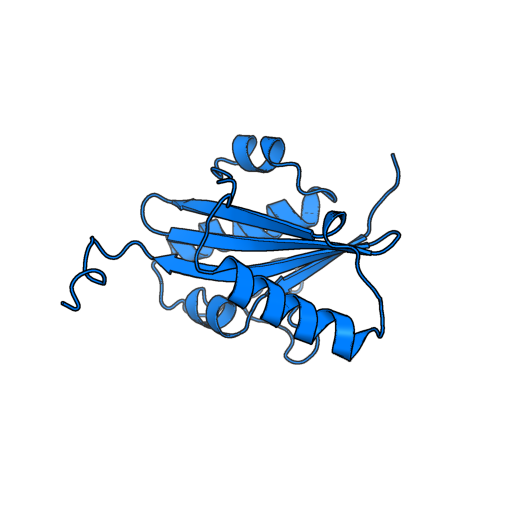 C CA . VAL A 1 103 ? 13.581 -16.038 -6.761 1.00 47.34 103 VAL A CA 1
ATOM 867 C C . VAL A 1 103 ? 14.584 -14.944 -7.091 1.00 47.34 103 VAL A C 1
ATOM 869 O O . VAL A 1 103 ? 14.759 -14.035 -6.287 1.00 47.34 103 VAL A O 1
ATOM 872 N N . ASN A 1 104 ? 15.217 -15.021 -8.263 1.00 49.69 104 ASN A N 1
ATOM 873 C CA . ASN A 1 104 ? 16.038 -13.943 -8.805 1.00 49.69 104 ASN A CA 1
ATOM 874 C C . ASN A 1 104 ? 15.138 -13.026 -9.648 1.00 49.69 104 ASN A C 1
ATOM 876 O O . ASN A 1 104 ? 14.638 -13.465 -10.681 1.00 49.69 104 ASN A O 1
ATOM 880 N N . ILE A 1 105 ? 14.861 -11.812 -9.169 1.00 54.16 105 ILE A N 1
ATOM 881 C CA . ILE A 1 105 ? 14.041 -10.821 -9.884 1.00 54.16 105 ILE A CA 1
ATOM 882 C C . ILE A 1 105 ? 14.989 -9.871 -10.618 1.00 54.16 105 ILE A C 1
ATOM 884 O O . ILE A 1 105 ? 15.911 -9.351 -9.987 1.00 54.16 105 ILE A O 1
ATOM 888 N N . ASN A 1 106 ? 14.768 -9.642 -11.915 1.00 56.72 106 ASN A N 1
ATOM 889 C CA . ASN A 1 106 ? 15.507 -8.630 -12.672 1.00 56.72 106 ASN A CA 1
ATOM 890 C C . ASN A 1 106 ? 15.067 -7.219 -12.249 1.00 56.72 106 ASN A C 1
ATOM 892 O O . ASN A 1 106 ? 13.918 -7.014 -11.868 1.00 56.72 106 ASN A O 1
ATOM 896 N N . GLU A 1 107 ? 15.959 -6.230 -12.335 1.00 55.88 107 GLU A N 1
ATOM 897 C CA . GLU A 1 107 ? 15.631 -4.836 -11.982 1.00 55.88 107 GLU A CA 1
ATOM 898 C C . GLU A 1 107 ? 14.467 -4.277 -12.823 1.00 55.88 107 GLU A C 1
ATOM 900 O O . GLU A 1 107 ? 13.650 -3.523 -12.301 1.00 55.88 107 GLU A O 1
ATOM 905 N N . ASP A 1 108 ? 14.313 -4.744 -14.066 1.00 58.53 108 ASP A N 1
ATOM 906 C CA . ASP A 1 108 ? 13.222 -4.358 -14.976 1.00 58.53 108 ASP A CA 1
ATOM 907 C C . ASP A 1 108 ? 11.832 -4.875 -14.550 1.00 58.53 108 ASP A C 1
ATOM 909 O O . ASP A 1 108 ? 10.806 -4.352 -14.985 1.00 58.53 108 ASP A O 1
ATOM 913 N N . ASP A 1 109 ? 11.766 -5.890 -13.681 1.00 63.28 109 ASP A N 1
ATOM 914 C CA . ASP A 1 109 ? 10.508 -6.426 -13.137 1.00 63.28 109 ASP A CA 1
ATOM 915 C C . ASP A 1 109 ? 10.034 -5.658 -11.888 1.00 63.28 109 ASP A C 1
ATOM 917 O O . ASP A 1 109 ? 9.032 -6.026 -11.257 1.00 63.28 109 ASP A O 1
ATOM 921 N N . PHE A 1 110 ? 10.761 -4.602 -11.510 1.00 63.75 110 PHE A N 1
ATOM 922 C CA . PHE A 1 110 ? 10.524 -3.795 -10.326 1.00 63.75 110 PHE A CA 1
ATOM 923 C C . PHE A 1 110 ? 10.151 -2.357 -10.695 1.00 63.75 110 PHE A C 1
ATOM 925 O O . PHE A 1 110 ? 10.920 -1.624 -11.308 1.00 63.75 110 PHE A O 1
ATOM 932 N N . VAL A 1 111 ? 8.984 -1.914 -10.230 1.00 70.56 111 VAL A N 1
ATOM 933 C CA . VAL A 1 111 ? 8.543 -0.521 -10.361 1.00 70.56 111 VAL A CA 1
ATOM 934 C C . VAL A 1 111 ? 8.291 0.047 -8.977 1.00 70.56 111 VAL A C 1
ATOM 936 O O . VAL A 1 111 ? 7.507 -0.506 -8.207 1.00 70.56 111 VAL A O 1
ATOM 939 N N . LEU A 1 112 ? 8.913 1.179 -8.657 1.00 69.00 112 LEU A N 1
ATOM 940 C CA . LEU A 1 112 ? 8.567 1.962 -7.476 1.00 69.00 112 LEU A CA 1
ATOM 941 C C . LEU A 1 112 ? 7.712 3.152 -7.906 1.00 69.00 112 LEU A C 1
ATOM 943 O O . LEU A 1 112 ? 8.109 3.935 -8.763 1.00 69.00 112 LEU A O 1
ATOM 947 N N . ALA A 1 113 ? 6.551 3.306 -7.282 1.00 70.38 113 ALA A N 1
ATOM 948 C CA . ALA A 1 113 ? 5.620 4.379 -7.585 1.00 70.38 113 ALA A CA 1
ATOM 949 C C . ALA A 1 113 ? 5.085 5.014 -6.302 1.00 70.38 113 ALA A C 1
ATOM 951 O O . ALA A 1 113 ? 5.094 4.432 -5.211 1.00 70.38 113 ALA A O 1
ATOM 952 N N . ARG A 1 114 ? 4.600 6.247 -6.423 1.00 73.56 114 ARG A N 1
ATOM 953 C CA . ARG A 1 114 ? 3.972 6.960 -5.313 1.00 73.56 114 ARG A CA 1
ATOM 954 C C . ARG A 1 114 ? 2.592 7.448 -5.716 1.00 73.56 114 ARG A C 1
ATOM 956 O O . ARG A 1 114 ? 2.457 8.093 -6.738 1.00 73.56 114 ARG A O 1
ATOM 963 N N . ALA A 1 115 ? 1.585 7.174 -4.895 1.00 74.00 115 ALA A N 1
ATOM 964 C CA . ALA A 1 115 ? 0.222 7.652 -5.080 1.00 74.00 115 ALA A CA 1
ATOM 965 C C . ALA A 1 115 ? -0.128 8.729 -4.050 1.00 74.00 115 ALA A C 1
ATOM 967 O O . ALA A 1 115 ? 0.135 8.581 -2.852 1.00 74.00 115 ALA A O 1
ATOM 968 N N . LYS A 1 116 ? -0.767 9.812 -4.486 1.00 77.88 116 LYS A N 1
ATOM 969 C CA . LYS A 1 116 ? -1.345 10.813 -3.583 1.00 77.88 116 LYS A CA 1
ATOM 970 C C . LYS A 1 116 ? -2.760 10.401 -3.176 1.00 77.88 116 LYS A C 1
ATOM 972 O O . LYS A 1 116 ? -3.646 10.333 -4.016 1.00 77.88 116 LYS A O 1
ATOM 977 N N . LEU A 1 117 ? -2.986 10.161 -1.883 1.00 71.56 117 LEU A N 1
ATOM 978 C CA . LEU A 1 117 ? -4.308 9.783 -1.357 1.00 71.56 117 LEU A CA 1
ATOM 979 C C . LEU A 1 117 ? -5.230 10.992 -1.146 1.00 71.56 117 LEU A C 1
ATOM 981 O O . LEU A 1 117 ? -6.450 10.874 -1.213 1.00 71.56 117 LEU A O 1
ATOM 985 N N . ASN A 1 118 ? -4.647 12.140 -0.789 1.00 70.88 118 ASN A N 1
ATOM 986 C CA . ASN A 1 118 ? -5.302 13.447 -0.685 1.00 70.88 118 ASN A CA 1
ATOM 987 C C . ASN A 1 118 ? -4.235 14.559 -0.622 1.00 70.88 118 ASN A C 1
ATOM 989 O O . ASN A 1 118 ? -3.045 14.294 -0.776 1.00 70.88 118 ASN A O 1
ATOM 993 N N . GLN A 1 119 ? -4.629 15.810 -0.357 1.00 68.06 119 GLN A N 1
ATOM 994 C CA . GLN A 1 119 ? -3.690 16.941 -0.253 1.00 68.06 119 GLN A CA 1
ATOM 995 C C . GLN A 1 119 ? -2.555 16.729 0.764 1.00 68.06 119 GLN A C 1
ATOM 997 O O . GLN A 1 119 ? -1.496 17.334 0.623 1.00 68.06 119 GLN A O 1
ATOM 1002 N N . LYS A 1 120 ? -2.761 15.876 1.773 1.00 73.00 120 LYS A N 1
ATOM 1003 C CA . LYS A 1 120 ? -1.836 15.678 2.888 1.00 73.00 120 LYS A CA 1
ATOM 1004 C C . LYS A 1 120 ? -1.051 14.375 2.806 1.00 73.00 120 LYS A C 1
ATOM 1006 O O . LYS A 1 120 ? 0.090 14.360 3.237 1.00 73.00 120 LYS A O 1
ATOM 1011 N N . TYR A 1 121 ? -1.625 13.282 2.315 1.00 72.94 121 TYR A N 1
ATOM 1012 C CA . TYR A 1 121 ? -0.990 11.964 2.410 1.00 72.94 121 TYR A CA 1
ATOM 1013 C C . TYR A 1 121 ? -0.544 11.439 1.051 1.00 72.94 121 TYR A C 1
ATOM 1015 O O . TYR A 1 121 ? -1.318 11.418 0.093 1.00 72.94 121 TYR A O 1
ATOM 1023 N N . ARG A 1 122 ? 0.698 10.957 1.007 1.00 77.06 122 ARG A N 1
ATOM 1024 C CA . ARG A 1 122 ? 1.286 10.245 -0.129 1.00 77.06 122 ARG A CA 1
ATOM 1025 C C . ARG A 1 122 ? 1.699 8.851 0.315 1.00 77.06 122 ARG A C 1
ATOM 1027 O O . ARG A 1 122 ? 2.235 8.703 1.410 1.00 77.06 122 ARG A O 1
ATOM 1034 N N . VAL A 1 123 ? 1.462 7.853 -0.524 1.00 75.75 123 VAL A N 1
ATOM 1035 C CA . VAL A 1 123 ? 1.811 6.449 -0.299 1.00 75.75 123 VAL A CA 1
ATOM 1036 C C . VAL A 1 123 ? 2.845 6.035 -1.327 1.00 75.75 123 VAL A C 1
ATOM 1038 O O . VAL A 1 123 ? 2.581 6.131 -2.517 1.00 75.75 123 VAL A O 1
ATOM 1041 N N . THR A 1 124 ? 3.993 5.538 -0.882 1.00 76.69 124 THR A N 1
ATOM 1042 C CA . THR A 1 124 ? 4.957 4.863 -1.758 1.00 76.69 124 THR A CA 1
ATOM 1043 C C . THR A 1 124 ? 4.661 3.369 -1.755 1.00 76.69 124 THR A C 1
ATOM 1045 O O . THR A 1 124 ? 4.550 2.758 -0.683 1.00 76.69 124 THR A O 1
ATOM 1048 N N . TYR A 1 125 ? 4.560 2.781 -2.940 1.00 77.31 125 TYR A N 1
ATOM 1049 C CA . TYR A 1 125 ? 4.373 1.353 -3.144 1.00 77.31 125 TYR A CA 1
ATOM 1050 C C . TYR A 1 125 ? 5.325 0.842 -4.227 1.00 77.31 125 TYR A C 1
ATOM 1052 O O . TYR A 1 125 ? 5.755 1.598 -5.093 1.00 77.31 125 TYR A O 1
ATOM 1060 N N . SER A 1 126 ? 5.675 -0.437 -4.166 1.00 75.69 126 SER A N 1
ATOM 1061 C CA . SER A 1 126 ? 6.431 -1.101 -5.221 1.00 75.69 126 SER A CA 1
ATOM 1062 C C . SER A 1 126 ? 5.589 -2.182 -5.875 1.00 75.69 126 SER A C 1
ATOM 1064 O O . SER A 1 126 ? 4.805 -2.847 -5.196 1.00 75.69 126 SER A O 1
ATOM 1066 N N . VAL A 1 127 ? 5.818 -2.413 -7.156 1.00 74.88 127 VAL A N 1
ATOM 1067 C CA . VAL A 1 127 ? 5.247 -3.502 -7.937 1.00 74.88 127 VAL A CA 1
ATOM 1068 C C . VAL A 1 127 ? 6.389 -4.411 -8.360 1.00 74.88 127 VAL A C 1
ATOM 1070 O O . VAL A 1 127 ? 7.403 -3.942 -8.864 1.00 74.88 127 VAL A O 1
ATOM 1073 N N . VAL A 1 128 ? 6.226 -5.703 -8.111 1.00 72.50 128 VAL A N 1
ATOM 1074 C CA . VAL A 1 128 ? 7.160 -6.755 -8.502 1.00 72.50 128 VAL A CA 1
ATOM 1075 C C . VAL A 1 128 ? 6.413 -7.724 -9.397 1.00 72.50 128 VAL A C 1
ATOM 1077 O O . VAL A 1 128 ? 5.384 -8.270 -8.983 1.00 72.50 128 VAL A O 1
ATOM 1080 N N . ARG A 1 129 ? 6.926 -7.962 -10.600 1.00 69.62 129 ARG A N 1
ATOM 1081 C CA . ARG A 1 129 ? 6.418 -9.013 -11.479 1.00 69.62 129 ARG A CA 1
ATOM 1082 C C . ARG A 1 129 ? 7.193 -10.308 -11.237 1.00 69.62 129 ARG A C 1
ATOM 1084 O O . ARG A 1 129 ? 8.411 -10.335 -11.323 1.00 69.62 129 ARG A O 1
ATOM 1091 N N . ASP A 1 130 ? 6.483 -11.392 -10.937 1.00 69.38 130 ASP A N 1
ATOM 1092 C CA . ASP A 1 130 ? 7.059 -12.738 -10.845 1.00 69.38 130 ASP A CA 1
ATOM 1093 C C . ASP A 1 130 ? 6.185 -13.724 -11.621 1.00 69.38 130 ASP A C 1
ATOM 1095 O O . ASP A 1 130 ? 5.102 -14.115 -11.173 1.00 69.38 130 ASP A O 1
ATOM 1099 N N . ARG A 1 131 ? 6.660 -14.129 -12.804 1.00 72.69 131 ARG A N 1
ATOM 1100 C CA . ARG A 1 131 ? 5.952 -15.037 -13.719 1.00 72.69 131 ARG A CA 1
ATOM 1101 C C . ARG A 1 131 ? 4.513 -14.553 -13.973 1.00 72.69 131 ARG A C 1
ATOM 1103 O O . ARG A 1 131 ? 4.313 -13.548 -14.650 1.00 72.69 131 ARG A O 1
ATOM 1110 N N . SER A 1 132 ? 3.519 -15.253 -13.422 1.00 68.50 132 SER A N 1
ATOM 1111 C CA . SER A 1 132 ? 2.081 -14.989 -13.564 1.00 68.50 132 SER A CA 1
ATOM 1112 C C . SER A 1 132 ? 1.459 -14.250 -12.366 1.00 68.50 132 SER A C 1
ATOM 1114 O O . SER A 1 132 ? 0.232 -14.203 -12.233 1.00 68.50 132 SER A O 1
ATOM 1116 N N . VAL A 1 133 ? 2.274 -13.706 -11.458 1.00 65.75 133 VAL A N 1
ATOM 1117 C CA . VAL A 1 133 ? 1.828 -13.002 -10.247 1.00 65.75 133 VAL A CA 1
ATOM 1118 C C . VAL A 1 133 ? 2.436 -11.601 -10.218 1.00 65.75 133 VAL A C 1
ATOM 1120 O O . VAL A 1 133 ? 3.632 -11.433 -10.440 1.00 65.75 133 VAL A O 1
ATOM 1123 N N . MET A 1 134 ? 1.619 -10.594 -9.914 1.00 71.75 134 MET A N 1
ATOM 1124 C CA . MET A 1 134 ? 2.106 -9.251 -9.588 1.00 71.75 134 MET A CA 1
ATOM 1125 C C . MET A 1 134 ? 1.932 -8.985 -8.109 1.00 71.75 134 MET A C 1
ATOM 1127 O O . MET A 1 134 ? 0.882 -9.254 -7.525 1.00 71.75 134 MET A O 1
ATOM 1131 N N . ILE A 1 135 ? 2.982 -8.469 -7.491 1.00 70.56 135 ILE A N 1
ATOM 1132 C CA . ILE A 1 135 ? 3.081 -8.392 -6.042 1.00 70.56 135 ILE A CA 1
ATOM 1133 C C . ILE A 1 135 ? 3.348 -6.960 -5.674 1.00 70.56 135 ILE A C 1
ATOM 1135 O O . ILE A 1 135 ? 4.314 -6.353 -6.131 1.00 70.56 135 ILE A O 1
ATOM 1139 N N . ILE A 1 136 ? 2.450 -6.421 -4.862 1.00 73.00 136 ILE A N 1
ATOM 1140 C CA . ILE A 1 136 ? 2.410 -4.993 -4.604 1.00 73.00 136 ILE A CA 1
ATOM 1141 C C . ILE A 1 136 ? 2.658 -4.781 -3.128 1.00 73.00 136 ILE A C 1
ATOM 1143 O O . ILE A 1 136 ? 1.880 -5.220 -2.279 1.00 73.00 136 ILE A O 1
ATOM 1147 N N . TYR A 1 137 ? 3.770 -4.123 -2.829 1.00 76.31 137 TYR A N 1
ATOM 1148 C CA . TYR A 1 137 ? 4.156 -3.789 -1.472 1.00 76.31 137 TYR A CA 1
ATOM 1149 C C . TYR A 1 137 ? 3.848 -2.331 -1.205 1.00 76.31 137 TYR A C 1
ATOM 1151 O O . TYR A 1 137 ? 4.410 -1.446 -1.838 1.00 76.31 137 TYR A O 1
ATOM 1159 N N . VAL A 1 138 ? 3.006 -2.068 -0.213 1.00 78.00 138 VAL A N 1
ATOM 1160 C CA . VAL A 1 138 ? 2.756 -0.710 0.271 1.00 78.00 138 VAL A CA 1
ATOM 1161 C C . VAL A 1 138 ? 3.710 -0.406 1.426 1.00 78.00 138 VAL A C 1
ATOM 1163 O O . VAL A 1 138 ? 3.657 -1.061 2.474 1.00 78.00 138 VAL A O 1
ATOM 1166 N N . LEU A 1 139 ? 4.602 0.571 1.236 1.00 69.88 139 LEU A N 1
ATOM 1167 C CA . LEU A 1 139 ? 5.852 0.677 1.998 1.00 69.88 139 LEU A CA 1
ATOM 1168 C C . LEU A 1 139 ? 5.906 1.882 2.944 1.00 69.88 139 LEU A C 1
ATOM 1170 O O . LEU A 1 139 ? 6.234 1.722 4.124 1.00 69.88 139 LEU A O 1
ATOM 1174 N N . ILE A 1 140 ? 5.576 3.080 2.454 1.00 67.12 140 ILE A N 1
ATOM 1175 C CA . ILE A 1 140 ? 5.719 4.337 3.211 1.00 67.12 140 ILE A CA 1
ATOM 1176 C C . ILE A 1 140 ? 4.480 5.184 3.041 1.00 67.12 140 ILE A C 1
ATOM 1178 O O . ILE A 1 140 ? 3.905 5.232 1.959 1.00 67.12 140 ILE A O 1
ATOM 1182 N N . VAL A 1 141 ? 4.131 5.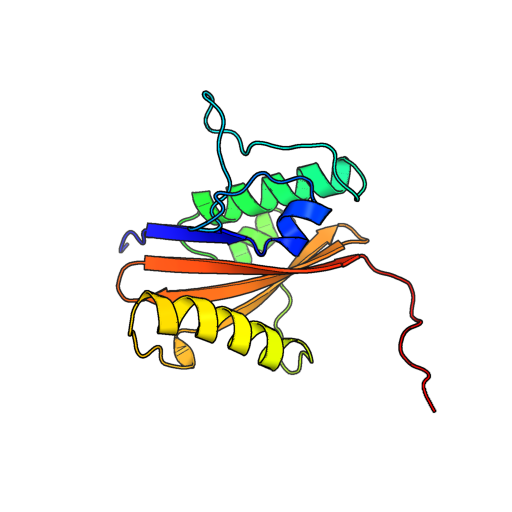909 4.103 1.00 61.22 141 VAL A N 1
ATOM 1183 C CA . VAL A 1 141 ? 3.258 7.069 3.988 1.00 61.22 141 VAL A CA 1
ATOM 1184 C C . VAL A 1 141 ? 3.974 8.285 4.527 1.00 61.22 141 VAL A C 1
ATOM 1186 O O . VAL A 1 141 ? 4.366 8.291 5.695 1.00 61.22 141 VAL A O 1
ATOM 1189 N N . ASP A 1 142 ? 4.088 9.310 3.691 1.00 69.12 142 ASP A N 1
ATOM 1190 C CA . ASP A 1 142 ? 4.458 10.637 4.150 1.00 69.12 142 ASP A CA 1
ATOM 1191 C C . ASP A 1 142 ? 3.182 11.470 4.280 1.00 69.12 142 ASP A C 1
ATOM 1193 O O . ASP A 1 142 ? 2.453 11.721 3.314 1.00 69.12 142 ASP A O 1
ATOM 1197 N N . GLY A 1 143 ? 2.838 11.794 5.523 1.00 54.78 143 GLY A N 1
ATOM 1198 C CA . GLY A 1 143 ? 1.751 12.708 5.814 1.00 54.78 143 GLY A CA 1
ATOM 1199 C C . GLY A 1 143 ? 2.353 14.088 5.838 1.00 54.78 143 GLY A C 1
ATOM 1200 O O . GLY A 1 143 ? 2.857 14.451 6.892 1.00 54.78 143 GLY A O 1
ATOM 1201 N N . GLY A 1 144 ? 2.291 14.799 4.710 1.00 48.03 144 GLY A N 1
ATOM 1202 C CA . GLY A 1 144 ? 2.825 16.131 4.460 1.00 48.03 144 GLY A CA 1
ATOM 1203 C C . GLY A 1 144 ? 2.920 16.953 5.732 1.00 48.03 144 GLY A C 1
ATOM 1204 O O . GLY A 1 144 ? 1.988 17.661 6.122 1.00 48.03 144 GLY A O 1
ATOM 1205 N N . LYS A 1 145 ? 4.055 16.818 6.414 1.00 41.31 145 LYS A N 1
ATOM 1206 C CA . LYS A 1 145 ? 4.529 17.847 7.311 1.00 41.31 145 LYS A CA 1
ATOM 1207 C C . LYS A 1 145 ? 5.156 18.863 6.378 1.00 41.31 145 LYS A C 1
ATOM 1209 O O . LYS A 1 145 ? 5.974 18.499 5.537 1.00 41.31 145 LYS A O 1
ATOM 1214 N N . ARG A 1 146 ? 4.710 20.116 6.507 1.00 40.50 146 ARG A N 1
ATOM 1215 C CA . ARG A 1 146 ? 5.420 21.282 5.979 1.00 40.50 146 ARG A CA 1
ATOM 1216 C C . ARG A 1 146 ? 6.923 21.065 6.139 1.00 40.50 146 ARG A C 1
ATOM 1218 O O . ARG A 1 146 ? 7.348 20.582 7.190 1.00 40.50 146 ARG A O 1
ATOM 1225 N N . GLU A 1 147 ? 7.651 21.415 5.086 1.00 37.56 147 GLU A N 1
ATOM 1226 C CA . GLU A 1 147 ? 9.079 21.727 5.073 1.00 37.56 147 GLU A CA 1
ATOM 1227 C C . GLU A 1 147 ? 9.639 21.930 6.487 1.00 37.56 147 GLU A C 1
ATOM 1229 O O . GLU A 1 147 ? 9.312 22.893 7.176 1.00 37.56 147 GLU A O 1
ATOM 1234 N N . GLY A 1 148 ? 10.412 20.958 6.962 1.00 35.22 148 GLY A N 1
ATOM 1235 C CA . GLY A 1 148 ? 10.951 21.006 8.321 1.00 35.22 148 GLY A CA 1
ATOM 1236 C C . GLY A 1 148 ? 11.928 19.892 8.679 1.00 35.22 148 GLY A C 1
ATOM 1237 O O . GLY A 1 148 ? 12.343 19.809 9.829 1.00 35.22 148 GLY A O 1
ATOM 1238 N N . TYR A 1 149 ? 12.307 19.033 7.726 1.00 34.34 149 TYR A N 1
ATOM 1239 C CA . TYR A 1 149 ? 13.380 18.047 7.918 1.00 34.34 149 TYR A CA 1
ATOM 1240 C C . TYR A 1 149 ? 14.648 18.337 7.104 1.00 34.34 149 TYR A C 1
ATOM 1242 O O . TYR A 1 149 ? 15.632 17.619 7.254 1.00 34.34 149 TYR A O 1
ATOM 1250 N N . TYR A 1 150 ? 14.679 19.436 6.348 1.00 39.41 150 TYR A N 1
ATOM 1251 C CA . TYR A 1 150 ? 15.911 19.992 5.792 1.00 39.41 150 TYR A CA 1
ATOM 1252 C C . TYR A 1 150 ? 16.231 21.307 6.492 1.00 39.41 150 TYR A C 1
ATOM 1254 O O . TYR A 1 150 ? 15.788 22.370 6.084 1.00 39.41 150 TYR A O 1
ATOM 1262 N N . ASN A 1 151 ? 16.932 21.186 7.617 1.00 34.34 151 ASN A N 1
ATOM 1263 C CA . ASN A 1 151 ? 18.094 22.008 7.948 1.00 34.34 151 ASN A CA 1
ATOM 1264 C C . ASN A 1 151 ? 18.799 21.360 9.145 1.00 34.34 151 ASN A C 1
ATOM 1266 O O . ASN A 1 151 ? 18.644 21.753 10.297 1.00 34.34 151 ASN A O 1
ATOM 1270 N N . LYS A 1 152 ? 19.567 20.308 8.848 1.00 40.88 152 LYS A N 1
ATOM 1271 C CA . LYS A 1 152 ? 20.825 20.068 9.552 1.00 40.88 152 LYS A CA 1
ATOM 1272 C C . LYS A 1 152 ? 21.946 20.543 8.634 1.00 40.88 152 LYS A C 1
ATOM 1274 O O . LYS A 1 152 ? 22.430 19.768 7.814 1.00 40.88 152 LYS A O 1
ATOM 1279 N N . LYS A 1 153 ? 22.308 21.811 8.772 1.00 33.84 153 LYS A N 1
ATOM 1280 C CA . LYS A 1 153 ? 23.685 22.297 8.702 1.00 33.84 153 LYS A CA 1
ATOM 1281 C C . LYS A 1 153 ? 23.826 23.373 9.762 1.00 33.84 153 LYS A C 1
ATOM 1283 O O . LYS A 1 153 ? 22.867 24.164 9.887 1.00 33.84 153 LYS A O 1
#

Secondary structure (DSSP, 8-state):
---PEEEEEE-HHHHHHHTB-B-TTT-PBPB-TTSPBPB---SS-HHHHHHHHHHHHHHHHHSS--HHHHHHTTPEEEE-SS-TTHHHHHHHHHHHHHHHH-----GGGEEEEEEE-SSSEEEEEEEEEETTEEEEEEEEEEE---S-S----